Protein 7W8I (pdb70)

InterPro domains:
  IPR000299 FERM domain [PS50057] (35-355)
  IPR000719 Protein kinase domain [PS50011] (422-680)
  IPR001245 Serine-threonine/tyrosine-protein kinase, catalytic domain [PF07714] (422-676)
  IPR001245 Serine-threonine/tyrosine-protein kinase, catalytic domain [PR00109] (499-512)
  IPR001245 Serine-threonine/tyrosine-protein kinase, catalytic domain [PR00109] (536-554)
  IPR001245 Serine-threonine/tyrosine-protein kinase, catalytic domain [PR00109] (584-594)
  IPR001245 Serine-threonine/tyrosine-protein kinase, catalytic domain [PR00109] (603-625)
  IPR001245 Serine-threonine/tyrosine-protein kinase, catalytic domain [PR00109] (647-669)
  IPR005189 Focal adhesion kinase, targeting (FAT) domain [PF03623] (914-1045)
  IPR008266 Tyrosine-protein kinase, active site [PS00109] (542-554)
  IPR011009 Protein kinase-lik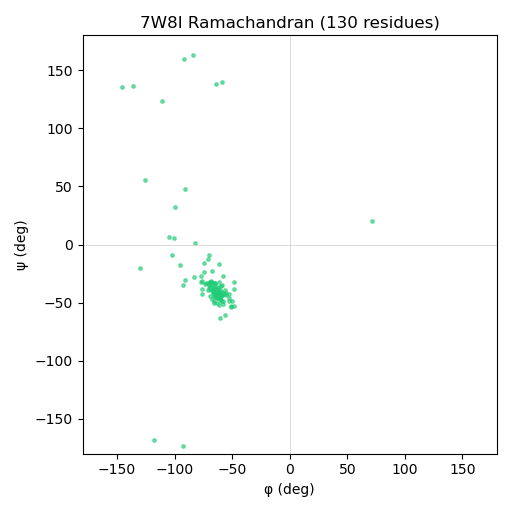e domain superfamily [SSF56112] (409-693)
  IPR011993 PH-like domain superfamily [G3DSA:2.30.29.30] (253-371)
  IPR014352 FERM/acyl-CoA-binding protein superfamily [G3DSA:1.20.80.10] (128-252)
  IPR017441 Protein kinase, ATP binding site [PS00107] (428-454)
  IPR019748 FERM central domain [PF00373] (136-248)
  IPR019748 FERM central domain [cd14473] (143-248)
  IPR019749 Band 4.1 domain [SM00295] (31-258)
  IPR020635 Tyrosine-protein kinase, catalytic domain [SM00219] (422-676)
  IPR029071 Ubiquitin-like domain superfamily [SSF54236] (31-130)
  IPR035963 FERM superfamily, second domain [SSF47031] (132-253)

Sequence (132 aa):
NDKVYENVTGLVKAVIEMSSKIQPAPPEEYVPMVKEVGLALRTLLATVDETIPLLPASTHREIEMAQKLLNSDLGELINKMKLAQQYVMTSLQQEYKKQMLTAAHALAVDAKNLLDVIDQARLKMLGQTRPH

Secondary structure (DSSP, 8-state):
--HHHHHHHHHHHHHHHHHTTSTT--HHHHHHHHHHHHHHHHHHHHHHHHHGGGS-GGGHHHHHHHHHHHHHHHHHHHHHHHHHHHTTTSSSHHHHHHHHHHHHHHHHHHHHHHHHHHHHHHHHHHTT----

GO terms:
  GO:0033634 positive regulation of cell-cell adhesion mediated by integrin (P, IDA)
  GO:0010763 positive regulation of fibroblast migration (P, IDA)
  GO:0090303 positive regulation of wound healing (P, IDA)
  GO:0010759 positive regulation of macrophage chemotaxis (P, IGI)
  GO:0120041 positive regulation of macrophage proliferation (P, IGI)
  GO:0005178 integrin binding (F, IPI)
  GO:0005515 protein binding (F, IPI)
  GO:0004715 non-membrane spanning protein tyrosine kinase activity (F, IDA)
  GO:0036064 ciliary basal body (C, IDA)
  GO:0005634 nucleus (C, IDA)
  GO:0005829 cytosol (C, IDA)
  GO:0005925 focal adhesion (C, IDA)
  GO:0030335 positive regulation of cell migration (P, IDA)
  GO:0033629 negative regulation of cell adhesion mediated by integrin (P, IDA)
  GO:0048013 ephrin receptor signaling pathway (P, IDA)
  GO:0001525 angiogenesis (P, TAS)
  GO:0001890 placenta development (P, TAS)
  GO:0003007 heart morphogenesis (P, TAS)
  GO:0038007 netrin-activated signaling pathway (P, TAS)
  GO:0010594 regulation of endothelial cell migration (P, TAS)

Solvent-accessible surface area: 8146 Å² total; per-residue (Å²): 195,43,124,2,120,94,24,2,67,33,0,31,132,5,5,107,70,0,37,81,125,5,131,109,10,51,14,135,98,0,51,73,27,7,125,92,0,11,86,22,0,162,66,0,27,52,8,0,82,125,13,17,103,130,10,16,85,94,6,47,179,92,0,81,103,9,20,157,77,0,80,73,17,25,31,77,0,55,80,44,16,112,51,0,60,125,78,44,172,74,105,79,22,84,74,35,10,130,49,0,50,96,6,0,120,42,0,11,80,25,0,106,67,0,23,86,18,0,78,93,0,68,106,96,64,119,70,111,113,215,140,232

B-factor: mean 52.86, std 23.12, range [25.5, 137.84]

Nearest PDB structures (foldseek):
  7w8i-assembly1_A  TM=1.008E+00  e=2.930E-17  Homo sapiens
  7w9u-assembly3_C  TM=1.006E+00  e=1.031E-16  Homo sapiens
  1k05-assembly1_A  TM=9.745E-01  e=8.849E-16  Homo sapiens
  5f28-assembly3_G  TM=9.916E-01  e=3.114E-15  Mus musculus
  4r32-assembly1_A  TM=9.856E-01  e=6.262E-11  Homo sapiens

Foldseek 3Di:
DAQLVVLLVQLLVLLVVLLVPLQPDALVPNVVSLVSNVVSLVSNLVSVVVCLVVFDPVLNVVLVVLNVQLVVLSVQLVVLSVVLNVQPPHPCNVVSSVSNSVSSVSSSVSSVVSVVSVVVRVVVSVVDDDDD

St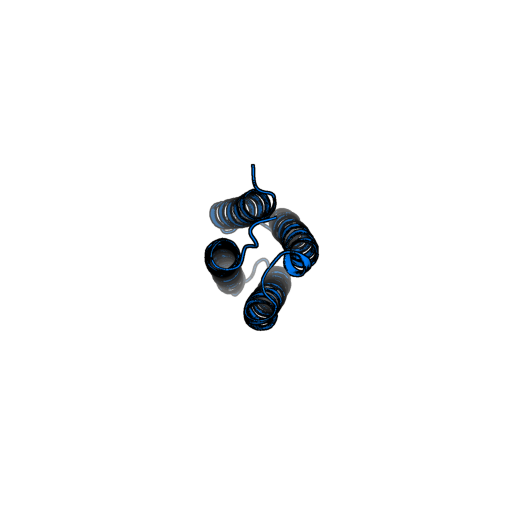ructure (mmCIF, N/CA/C/O backbone):
data_7W8I
#
_entry.id   7W8I
#
_cell.length_a   48.906
_cell.length_b   53.099
_cell.length_c   54.085
_cell.angle_alpha   90.000
_cell.angle_beta   90.000
_cell.angle_gamma   90.000
#
_symmetry.space_group_name_H-M   'P 21 21 21'
#
loop_
_entity.id
_entity.type
_entity.pdbx_description
1 polymer 'Isoform 5 of Focal adhesion kinase 1'
2 non-polymer 'ZINC ION'
3 water water
#
loop_
_atom_site.group_PDB
_atom_site.id
_atom_site.type_symbol
_atom_site.label_atom_id
_atom_site.label_alt_id
_atom_site.label_comp_id
_atom_site.label_asym_id
_atom_site.label_entity_id
_atom_site.label_seq_id
_atom_site.pdbx_PDB_ins_code
_atom_site.Cartn_x
_atom_site.Cartn_y
_atom_site.Cartn_z
_atom_site.occupancy
_atom_site.B_iso_or_equiv
_atom_site.auth_seq_id
_atom_site.auth_comp_id
_atom_site.auth_asym_id
_atom_site.auth_atom_id
_atom_site.pdbx_PDB_model_num
ATOM 1 N N . ASN A 1 33 ? -8.643 22.074 6.204 1.000 83.325 924 ASN A N 1
ATOM 2 C CA . ASN A 1 33 ? -9.518 21.957 7.417 1.000 88.972 924 ASN A CA 1
ATOM 3 C C . ASN A 1 33 ? -9.304 20.612 8.101 1.000 88.090 924 ASN A C 1
ATOM 4 O O . ASN A 1 33 ? -10.066 20.249 8.996 1.000 98.465 924 ASN A O 1
ATOM 9 N N . ASP A 1 34 ? -8.272 19.878 7.668 1.000 73.673 925 ASP A N 1
ATOM 10 C CA . ASP A 1 34 ? -8.149 18.458 7.965 1.000 55.948 925 ASP A CA 1
ATOM 11 C C . ASP A 1 34 ? -6.977 18.228 8.924 1.000 51.081 925 ASP A C 1
ATOM 12 O O . ASP A 1 34 ? -5.836 18.579 8.608 1.000 43.531 925 ASP A O 1
ATOM 17 N N . LYS A 1 35 ? -7.279 17.601 10.077 1.000 40.096 926 LYS A N 1
ATOM 18 C CA . LYS A 1 35 ? -6.348 17.471 11.193 1.000 45.017 926 LYS A CA 1
ATOM 19 C C . LYS A 1 35 ? -5.154 16.591 10.800 1.000 45.300 926 LYS A C 1
ATOM 20 O O . LYS A 1 35 ? -4.030 16.845 11.232 1.000 42.867 926 LYS A O 1
ATOM 26 N N . VAL A 1 36 ? -5.381 15.583 9.943 1.000 40.201 927 VAL A N 1
ATOM 27 C CA . VAL A 1 36 ? -4.282 14.729 9.499 1.000 39.729 927 VAL A CA 1
ATOM 28 C C . VAL A 1 36 ? -3.319 15.572 8.676 1.000 34.453 927 VAL A C 1
ATOM 29 O O . VAL A 1 36 ? -2.114 15.571 8.912 1.000 35.275 927 VAL A O 1
ATOM 33 N N . TYR A 1 37 ? -3.879 16.300 7.713 1.000 34.968 928 TYR A N 1
ATOM 34 C CA . TYR A 1 37 ? -3.091 17.206 6.905 1.000 37.224 928 TYR A CA 1
ATOM 35 C C . TYR A 1 37 ? -2.319 18.201 7.784 1.000 40.120 928 TYR A C 1
ATOM 36 O O . TYR A 1 37 ? -1.134 18.428 7.580 1.000 36.236 928 TYR A O 1
ATOM 45 N N . GLU A 1 38 ? -2.956 18.761 8.811 1.000 41.005 929 GLU A N 1
ATOM 46 C CA . GLU A 1 38 ? -2.283 19.776 9.604 1.000 41.299 929 GLU A CA 1
ATOM 47 C C . GLU A 1 38 ? -1.144 19.165 10.420 1.000 36.030 929 GLU A C 1
ATOM 48 O O . GLU A 1 38 ? -0.069 19.751 10.516 1.000 31.142 929 GLU A O 1
ATOM 54 N N . ASN A 1 39 ? -1.420 18.009 11.036 1.000 35.251 930 ASN A N 1
ATOM 55 C CA . ASN A 1 39 ? -0.436 17.249 11.790 1.000 36.638 930 ASN A CA 1
ATOM 56 C C . ASN A 1 39 ? 0.764 16.819 10.937 1.000 34.221 930 ASN A C 1
ATOM 57 O O . ASN A 1 39 ? 1.893 16.811 11.418 1.000 32.747 930 ASN A O 1
ATOM 62 N N . VAL A 1 40 ? 0.554 16.483 9.666 1.000 30.553 931 VAL A N 1
ATOM 63 C CA . VAL A 1 40 ? 1.701 16.056 8.866 1.000 31.012 931 VAL A CA 1
ATOM 64 C C . VAL A 1 40 ? 2.596 17.265 8.579 1.000 34.228 931 VAL A C 1
ATOM 65 O O . VAL A 1 40 ? 3.832 17.178 8.641 1.000 33.849 931 VAL A O 1
ATOM 69 N N . THR A 1 41 ? 1.954 18.423 8.313 1.000 34.827 932 THR A N 1
ATOM 70 C CA . THR A 1 41 ? 2.648 19.662 7.975 1.000 34.225 932 THR A CA 1
ATOM 71 C C . THR A 1 41 ? 3.495 20.113 9.158 1.000 31.182 932 THR A C 1
ATOM 72 O O . THR A 1 41 ? 4.619 20.571 8.988 1.000 32.527 932 THR A O 1
ATOM 76 N N . GLY A 1 42 ? 2.922 20.018 10.350 1.000 29.467 933 GLY A N 1
ATOM 77 C CA . GLY A 1 42 ? 3.656 20.396 11.545 1.000 32.997 933 GLY A CA 1
ATOM 78 C C . GLY A 1 42 ? 4.904 19.531 11.730 1.000 32.294 933 GLY A C 1
ATOM 79 O O . GLY A 1 42 ? 5.996 20.068 11.919 1.000 33.969 933 GLY A O 1
ATOM 80 N N . LEU A 1 43 ? 4.747 18.209 11.570 1.000 34.856 934 LEU A N 1
ATOM 81 C CA . LEU A 1 43 ? 5.856 17.262 11.693 1.000 31.725 934 LEU A CA 1
ATOM 82 C C . LEU A 1 43 ? 6.940 17.564 10.662 1.000 29.647 934 LEU A C 1
ATOM 83 O O . LEU A 1 43 ? 8.105 17.667 11.023 1.000 30.781 934 LEU A O 1
ATOM 88 N N . VAL A 1 44 ? 6.561 17.777 9.397 1.000 31.966 935 VAL A N 1
ATOM 89 C CA . VAL A 1 44 ? 7.516 18.141 8.355 1.000 35.979 935 VAL A CA 1
ATOM 90 C C . VAL A 1 44 ? 8.221 19.467 8.678 1.000 36.638 935 VAL A C 1
ATOM 91 O O . VAL A 1 44 ? 9.416 19.605 8.425 1.000 34.494 935 VAL A O 1
ATOM 95 N N . LYS A 1 45 ? 7.479 20.448 9.233 1.000 36.694 936 LYS A N 1
ATOM 96 C CA . LYS A 1 45 ? 8.056 21.748 9.535 1.000 35.470 936 LYS A CA 1
ATOM 97 C C . LYS A 1 45 ? 9.086 21.593 10.649 1.000 32.662 936 LYS A C 1
ATOM 98 O O . LYS A 1 45 ? 10.170 22.156 10.550 1.000 35.248 936 LYS A O 1
ATOM 104 N N . ALA A 1 46 ? 8.787 20.758 11.658 1.000 34.270 937 ALA A N 1
ATOM 105 C CA . ALA A 1 46 ? 9.753 20.466 12.717 1.000 34.957 937 ALA A CA 1
ATOM 106 C C . ALA A 1 46 ? 11.043 19.813 12.186 1.000 36.776 937 ALA A C 1
ATOM 107 O O . ALA A 1 46 ? 12.141 20.174 12.602 1.000 33.805 937 ALA A O 1
ATOM 109 N N . VAL A 1 47 ? 10.924 18.849 11.263 1.000 39.422 938 VAL A N 1
ATOM 110 C CA . VAL A 1 47 ? 12.076 18.177 10.675 1.000 34.331 938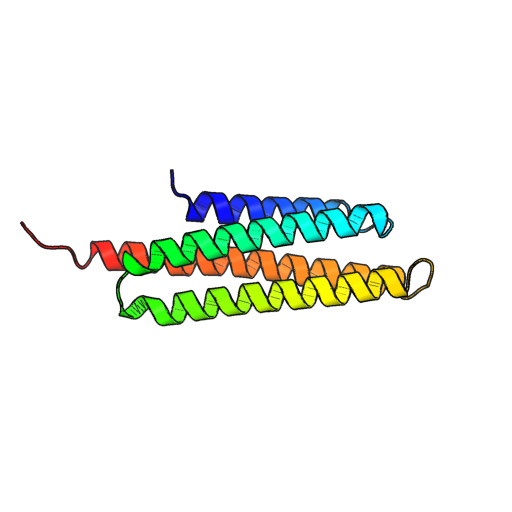 VAL A CA 1
ATOM 111 C C . VAL A 1 47 ? 12.894 19.185 9.879 1.000 36.695 938 VAL A C 1
ATOM 112 O O . VAL A 1 47 ? 14.112 19.174 9.945 1.000 39.092 938 VAL A O 1
ATOM 116 N N . ILE A 1 48 ? 12.227 20.054 9.111 1.000 37.541 939 ILE A N 1
ATOM 117 C CA . ILE A 1 48 ? 12.926 21.045 8.308 1.000 34.710 939 ILE A CA 1
ATOM 118 C C . ILE A 1 48 ? 13.684 22.047 9.186 1.000 38.240 939 ILE A C 1
ATOM 119 O O . ILE A 1 48 ? 14.835 22.373 8.875 1.000 41.925 939 ILE A O 1
ATOM 124 N N . GLU A 1 49 ? 13.074 22.494 10.299 1.000 36.781 940 GLU A N 1
ATOM 125 C CA . GLU A 1 49 ? 13.779 23.335 11.259 1.000 39.126 940 GLU A CA 1
ATOM 126 C C . GLU A 1 49 ? 15.038 22.659 11.807 1.000 42.291 940 GLU A C 1
ATOM 127 O O . GLU A 1 49 ? 16.096 23.285 11.821 1.000 44.829 940 GLU A O 1
ATOM 133 N N . MET A 1 50 ? 14.915 21.420 12.301 1.000 41.628 941 MET A N 1
ATOM 134 C CA . MET A 1 50 ? 16.047 20.704 12.883 1.000 49.073 941 MET A CA 1
ATOM 135 C C . MET A 1 50 ? 17.150 20.582 11.842 1.000 52.096 941 MET A C 1
ATOM 136 O O . MET A 1 50 ? 18.327 20.758 12.153 1.000 49.296 941 MET A O 1
ATOM 141 N N . SER A 1 51 ? 16.736 20.297 10.607 1.000 50.658 942 SER A N 1
ATOM 142 C CA . SER A 1 51 ? 17.658 20.051 9.521 1.000 56.096 942 SER A CA 1
ATOM 143 C C . SER A 1 51 ? 18.481 21.290 9.238 1.000 55.868 942 SER A C 1
ATOM 144 O O . SER A 1 51 ? 19.676 21.187 9.001 1.000 59.870 942 SER A O 1
ATOM 147 N N . SER A 1 52 ? 17.832 22.450 9.322 1.000 61.359 943 SER A N 1
ATOM 148 C CA . SER A 1 52 ? 18.443 23.722 8.980 1.000 59.387 943 SER A CA 1
ATOM 149 C C . SER A 1 52 ? 19.274 24.277 10.140 1.000 60.777 943 SER A C 1
ATOM 150 O O . SER A 1 52 ? 19.867 25.340 9.999 1.000 63.957 943 SER A O 1
ATOM 153 N N . LYS A 1 53 ? 19.349 23.537 11.257 1.000 63.424 944 LYS A N 1
ATOM 154 C CA . LYS A 1 53 ? 19.862 24.034 12.528 1.000 63.794 944 LYS A CA 1
ATOM 155 C C . LYS A 1 53 ? 20.920 23.112 13.156 1.000 65.353 944 LYS A C 1
ATOM 156 O O . LYS A 1 53 ? 21.679 23.540 14.032 1.000 57.010 944 LYS A O 1
ATOM 162 N N . ILE A 1 54 ? 20.950 21.840 12.733 1.000 68.740 945 ILE A N 1
ATOM 163 C CA . ILE A 1 54 ? 21.619 20.784 13.483 1.000 67.675 945 ILE A CA 1
ATOM 164 C C . ILE A 1 54 ? 23.137 20.863 13.324 1.000 70.348 945 ILE A C 1
ATOM 165 O O . ILE A 1 54 ? 23.866 20.493 14.245 1.000 64.037 945 ILE A O 1
ATOM 170 N N . GLN A 1 55 ? 23.601 21.328 12.156 1.000 78.605 946 GLN A N 1
ATOM 171 C CA . GLN A 1 55 ? 25.027 21.369 11.859 1.000 92.153 946 GLN A CA 1
ATOM 172 C C . GLN A 1 55 ? 25.765 22.179 12.929 1.000 92.451 946 GLN A C 1
ATOM 173 O O . GLN A 1 55 ? 26.615 21.630 13.632 1.000 78.956 946 GLN A O 1
ATOM 179 N N . PRO A 1 56 ? 25.452 23.487 13.118 1.000 88.087 947 PRO A N 1
ATOM 180 C CA . PRO A 1 56 ? 26.207 24.324 14.047 1.000 83.359 947 PRO A CA 1
ATOM 181 C C . PRO A 1 56 ? 25.601 24.305 15.448 1.000 85.521 947 PRO A C 1
ATOM 182 O O . PRO A 1 56 ? 25.401 25.369 16.022 1.000 86.207 947 PRO A O 1
ATOM 186 N N . ALA A 1 57 ? 25.287 23.115 15.991 1.000 74.350 948 ALA A N 1
ATOM 187 C CA . ALA A 1 57 ? 24.533 23.073 17.239 1.000 68.069 948 ALA A CA 1
ATOM 188 C C . ALA A 1 57 ? 25.091 22.045 18.218 1.000 70.029 948 ALA A C 1
ATOM 189 O O . ALA A 1 57 ? 25.444 20.929 17.829 1.000 65.224 948 ALA A O 1
ATOM 191 N N . PRO A 1 58 ? 25.193 22.421 19.516 1.000 68.567 949 PRO A N 1
ATOM 192 C CA . PRO A 1 58 ? 25.508 21.471 20.586 1.000 69.824 949 PRO A CA 1
ATOM 193 C C . PRO A 1 58 ? 24.265 20.735 21.085 1.000 72.770 949 PRO A C 1
ATOM 194 O O . PRO A 1 58 ? 23.149 21.195 20.830 1.000 63.068 949 PRO A O 1
ATOM 198 N N . PRO A 1 59 ? 24.420 19.596 21.816 1.000 73.658 950 PRO A N 1
ATOM 199 C CA . PRO A 1 59 ? 23.285 18.775 22.256 1.000 73.921 950 PRO A CA 1
ATOM 200 C C . PRO A 1 59 ? 22.157 19.565 22.910 1.000 77.454 950 PRO A C 1
ATOM 201 O O . 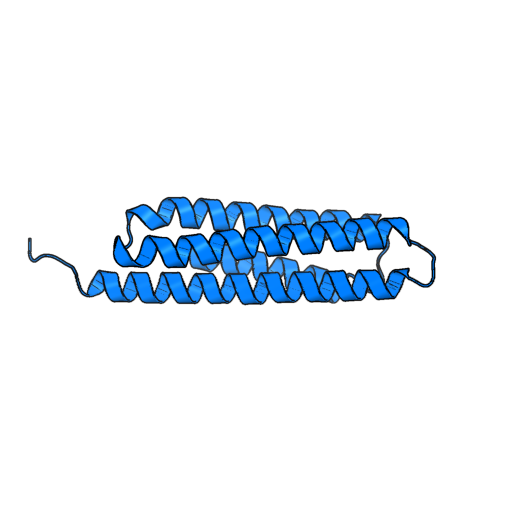PRO A 1 59 ? 20.988 19.197 22.792 1.000 69.375 950 PRO A O 1
ATOM 205 N N . GLU A 1 60 ? 22.538 20.655 23.588 1.000 82.613 951 GLU A N 1
ATOM 206 C CA . GLU A 1 60 ? 21.617 21.458 24.375 1.000 88.530 951 GLU A CA 1
ATOM 207 C C . GLU A 1 60 ? 20.629 22.145 23.439 1.000 80.168 951 GLU A C 1
ATOM 208 O O . GLU A 1 60 ? 19.534 22.501 23.863 1.000 83.588 951 GLU A O 1
ATOM 214 N N . GLU A 1 61 ? 21.015 22.302 22.168 1.000 71.039 952 GLU A N 1
ATOM 215 C CA . GLU A 1 61 ? 20.097 22.849 21.183 1.000 70.787 952 GLU A CA 1
ATOM 216 C C . GLU A 1 61 ? 19.323 21.749 20.459 1.000 66.512 952 GLU A C 1
ATOM 217 O O . GLU A 1 61 ? 18.160 21.973 20.146 1.000 65.464 952 GLU A O 1
ATOM 223 N N . TYR A 1 62 ? 19.937 20.577 20.210 1.000 60.891 953 TYR A N 1
ATOM 224 C CA . TYR A 1 62 ? 19.319 19.628 19.291 1.000 65.704 953 TYR A CA 1
ATOM 225 C C . TYR A 1 62 ? 18.474 18.561 19.994 1.000 60.439 953 TYR A C 1
ATOM 226 O O . TYR A 1 62 ? 17.634 17.932 19.357 1.000 69.911 953 TYR A O 1
ATOM 235 N N . VAL A 1 63 ? 18.653 18.370 21.301 1.000 53.059 954 VAL A N 1
ATOM 236 C CA . VAL A 1 63 ? 17.749 17.493 22.039 1.000 48.143 954 VAL A CA 1
ATOM 237 C C . VAL A 1 63 ? 16.314 18.041 22.019 1.000 45.479 954 VAL A C 1
ATOM 238 O O . VAL A 1 63 ? 15.355 17.304 21.739 1.000 42.675 954 VAL A O 1
ATOM 242 N N . PRO A 1 64 ? 16.107 19.333 22.363 1.000 42.273 955 PRO A N 1
ATOM 243 C CA . PRO A 1 64 ? 14.781 19.945 22.277 1.000 40.567 955 PRO A CA 1
ATOM 244 C C . PRO A 1 64 ? 14.187 19.883 20.867 1.000 36.186 955 PRO A C 1
ATOM 245 O O . PRO A 1 64 ? 12.974 19.870 20.731 1.000 36.939 955 PRO A O 1
ATOM 249 N N . MET A 1 65 ? 15.028 19.833 19.831 1.000 40.242 956 MET A N 1
ATOM 250 C CA . MET A 1 65 ? 14.551 19.855 18.451 1.000 41.489 956 MET A CA 1
ATOM 251 C C . MET A 1 65 ? 13.990 18.476 18.103 1.000 45.859 956 MET A C 1
ATOM 252 O O . MET A 1 65 ? 12.913 18.356 17.507 1.000 41.517 956 MET A O 1
ATOM 257 N N . VAL A 1 66 ? 14.723 17.433 18.529 1.000 43.915 957 VAL A N 1
ATOM 258 C CA . VAL A 1 66 ? 14.273 16.061 18.391 1.000 37.426 957 VAL A CA 1
ATOM 259 C C . VAL A 1 66 ? 12.979 15.881 19.172 1.000 36.942 957 VAL A C 1
ATOM 260 O O . VAL A 1 66 ? 12.035 15.270 18.669 1.000 38.504 957 VAL A O 1
ATOM 264 N N . LYS A 1 67 ? 12.920 16.450 20.380 1.000 37.739 958 LYS A N 1
ATOM 265 C CA . LYS A 1 67 ? 11.740 16.356 21.231 1.000 35.179 958 LYS A CA 1
ATOM 266 C C . LYS A 1 67 ? 10.496 17.009 20.586 1.000 39.638 958 LYS A C 1
ATOM 267 O O . LYS A 1 67 ? 9.393 16.492 20.736 1.000 36.466 958 LYS A O 1
ATOM 273 N N . GLU A 1 68 ? 10.650 18.142 19.874 1.000 35.211 959 GLU A N 1
ATOM 274 C CA . GLU A 1 68 ? 9.560 18.801 19.130 1.000 37.562 959 GLU A CA 1
ATOM 275 C C . GLU A 1 68 ? 9.066 17.924 17.955 1.000 36.280 959 GLU A C 1
ATOM 276 O O . GLU A 1 68 ? 7.864 17.823 17.702 1.000 33.501 959 GLU A O 1
ATOM 282 N N . VAL A 1 69 ? 10.000 17.241 17.274 1.000 34.769 960 VAL A N 1
ATOM 283 C CA . VAL A 1 69 ? 9.675 16.331 16.189 1.000 32.272 960 VAL A CA 1
ATOM 284 C C . VAL A 1 69 ? 8.901 15.143 16.751 1.000 34.811 960 VAL A C 1
ATOM 285 O O . VAL A 1 69 ? 7.868 14.771 16.198 1.000 31.657 960 VAL A O 1
ATOM 289 N N . GLY A 1 70 ? 9.422 14.541 17.838 1.000 36.978 961 GLY A N 1
ATOM 290 C CA . GLY A 1 70 ? 8.741 13.479 18.572 1.000 34.451 961 GLY A CA 1
ATOM 291 C C . GLY A 1 70 ? 7.287 13.782 18.922 1.000 35.467 961 GLY A C 1
ATOM 292 O O . GLY A 1 70 ? 6.386 12.976 18.650 1.000 41.316 961 GLY A O 1
ATOM 293 N N . LEU A 1 71 ? 7.048 14.931 19.561 1.000 36.666 962 LEU A N 1
ATOM 294 C CA . LEU A 1 71 ? 5.699 15.280 19.975 1.000 37.390 962 LEU A CA 1
ATOM 295 C C . LEU A 1 71 ? 4.781 15.504 18.767 1.000 35.465 962 LEU A C 1
ATOM 296 O O . LEU A 1 71 ? 3.603 15.170 18.823 1.000 41.743 962 LEU A O 1
ATOM 301 N N . ALA A 1 72 ? 5.324 16.025 17.666 1.000 33.286 963 ALA A N 1
ATOM 302 C CA . ALA A 1 72 ? 4.507 16.234 16.474 1.000 34.438 963 ALA A CA 1
ATOM 303 C C . ALA A 1 72 ? 4.167 14.876 15.869 1.000 32.223 963 ALA A C 1
ATOM 304 O O . ALA A 1 72 ? 3.052 14.709 15.381 1.000 32.339 963 ALA A O 1
ATOM 306 N N . LEU A 1 73 ? 5.112 13.911 15.956 1.000 34.362 964 LEU A N 1
ATOM 307 C CA . LEU A 1 73 ? 4.792 12.544 15.564 1.000 34.715 964 LEU A CA 1
ATOM 308 C C . LEU A 1 73 ? 3.680 11.979 16.445 1.000 33.933 964 LEU A C 1
ATOM 309 O O . LEU A 1 73 ? 2.667 11.478 15.931 1.000 39.132 964 LEU A O 1
ATOM 314 N N . ARG A 1 74 ? 3.862 12.065 17.763 1.000 34.759 965 ARG A N 1
ATOM 315 C CA . ARG A 1 74 ? 2.867 11.486 18.662 1.000 39.813 965 ARG A CA 1
ATOM 316 C C . ARG A 1 74 ? 1.476 12.053 18.357 1.000 37.408 965 ARG A C 1
ATOM 317 O O . ARG A 1 74 ? 0.483 11.320 18.360 1.000 39.974 965 ARG A O 1
ATOM 325 N N . THR A 1 75 ? 1.402 13.365 18.104 1.000 33.126 966 THR A N 1
ATOM 326 C CA . THR A 1 75 ? 0.156 14.026 17.750 1.000 31.958 966 THR A CA 1
ATOM 327 C C . THR A 1 75 ? -0.438 13.424 16.475 1.000 32.705 966 THR A C 1
ATOM 328 O O . THR A 1 75 ? -1.627 13.100 16.429 1.000 32.651 966 THR A O 1
ATOM 332 N N . LEU A 1 76 ? 0.381 13.272 15.427 1.000 32.223 967 LEU A N 1
ATOM 333 C CA . LEU A 1 76 ? -0.123 12.765 14.147 1.000 30.321 967 LEU A CA 1
ATOM 334 C C . LEU A 1 76 ? -0.676 11.347 14.338 1.000 33.040 967 LEU A C 1
ATOM 335 O O . LEU A 1 76 ? -1.775 11.034 13.878 1.000 35.333 967 LEU A O 1
ATOM 340 N N . LEU A 1 77 ? 0.062 10.502 15.081 1.000 32.875 968 LEU A N 1
ATOM 341 C CA . LEU A 1 77 ? -0.312 9.115 15.307 1.000 32.063 968 LEU A CA 1
ATOM 342 C C . LEU A 1 77 ? -1.649 8.990 16.043 1.000 35.373 968 LEU A C 1
ATOM 343 O O . LEU A 1 77 ? -2.475 8.170 15.642 1.000 35.936 968 LEU A O 1
ATOM 348 N N . ALA A 1 78 ? -1.893 9.848 17.050 1.000 35.609 969 ALA A N 1
ATOM 349 C CA . ALA A 1 78 ? -3.183 9.901 17.738 1.000 39.335 969 ALA A CA 1
ATOM 350 C C . ALA A 1 78 ? -4.293 10.355 16.792 1.000 42.663 969 ALA A C 1
ATOM 351 O O . ALA A 1 78 ? -5.398 9.808 16.841 1.000 43.970 969 ALA A O 1
ATOM 353 N N . THR A 1 79 ? -4.006 11.346 15.928 1.000 37.828 970 THR A N 1
ATOM 354 C CA . THR A 1 79 ? -5.010 11.814 14.977 1.000 40.311 970 THR A CA 1
ATOM 355 C C . THR A 1 79 ? -5.389 10.687 14.020 1.000 37.543 970 THR A C 1
ATOM 356 O O . THR A 1 79 ? -6.573 10.510 13.729 1.000 35.037 970 THR A O 1
ATOM 360 N N . VAL A 1 80 ? -4.381 9.949 13.525 1.000 33.189 971 VAL A N 1
ATOM 361 C CA . VAL A 1 80 ? -4.621 8.862 12.588 1.000 35.595 971 VAL A CA 1
ATOM 362 C C . VAL A 1 80 ? -5.420 7.733 13.244 1.000 36.502 971 VAL A C 1
ATOM 363 O O . VAL A 1 80 ? -6.358 7.199 12.651 1.000 36.428 971 VAL A O 1
ATOM 367 N N . ASP A 1 81 ? -5.058 7.370 14.470 1.000 37.683 972 ASP A N 1
ATOM 368 C CA . ASP A 1 81 ? -5.821 6.382 15.224 1.000 36.923 972 ASP A CA 1
ATOM 369 C C . ASP A 1 81 ? -7.301 6.738 15.291 1.000 38.274 972 ASP A C 1
ATOM 370 O O . ASP A 1 81 ? -8.155 5.855 15.182 1.000 39.489 972 ASP A O 1
ATOM 375 N N . GLU A 1 82 ? -7.594 8.022 15.528 1.000 37.214 973 GLU A N 1
ATOM 376 C CA . GLU A 1 82 ? -8.954 8.513 15.676 1.000 45.641 973 GLU A CA 1
ATOM 377 C C . GLU A 1 82 ? -9.660 8.584 14.330 1.000 40.357 973 GLU A C 1
ATOM 378 O O . GLU A 1 82 ? -10.877 8.693 14.296 1.000 45.593 973 GLU A O 1
ATOM 384 N N . THR A 1 83 ? -8.898 8.527 13.230 1.000 41.801 974 THR A N 1
ATOM 385 C CA . THR A 1 83 ? -9.460 8.640 11.889 1.000 38.513 974 THR A CA 1
ATOM 386 C C . THR A 1 83 ? -9.818 7.272 11.318 1.000 38.587 974 THR A C 1
ATOM 387 O O . THR A 1 83 ? -10.748 7.169 10.530 1.000 38.197 974 THR A O 1
ATOM 391 N N . ILE A 1 84 ? -9.081 6.230 11.722 1.000 37.337 975 ILE A N 1
ATOM 392 C CA . ILE A 1 84 ? -9.177 4.906 11.131 1.000 38.583 975 ILE A CA 1
ATOM 393 C C . ILE A 1 84 ? -10.616 4.383 11.209 1.000 41.527 975 ILE A C 1
ATOM 394 O O . ILE A 1 84 ? -11.063 3.738 10.263 1.000 37.756 975 ILE A O 1
ATOM 399 N N . PRO A 1 85 ? -11.380 4.604 12.314 1.000 43.504 976 PRO A N 1
ATOM 400 C CA . PRO A 1 85 ? -12.763 4.125 12.400 1.000 46.779 976 PRO A CA 1
ATOM 401 C C . PRO A 1 85 ? -13.682 4.719 11.343 1.000 51.368 976 PRO A C 1
ATOM 402 O O . PRO A 1 85 ? -14.745 4.174 11.082 1.000 54.823 976 PRO A O 1
ATOM 406 N N . LEU A 1 86 ? -13.258 5.818 10.719 1.000 54.791 977 LEU A N 1
ATOM 407 C CA . LEU A 1 86 ? -14.028 6.410 9.639 1.000 55.718 977 LEU A CA 1
ATOM 408 C C . LEU A 1 86 ? -13.734 5.720 8.309 1.000 54.203 977 LEU A C 1
ATOM 409 O O . LEU A 1 86 ? -14.606 5.710 7.452 1.000 68.101 977 LEU A O 1
ATOM 414 N N . LEU A 1 87 ? -12.533 5.143 8.128 1.000 48.376 978 LEU A N 1
ATOM 415 C CA . LEU A 1 87 ? -12.088 4.707 6.807 1.000 43.825 978 LEU A CA 1
ATOM 416 C C . LEU A 1 87 ? -12.459 3.243 6.554 1.000 45.652 978 LEU A C 1
ATOM 417 O O . LEU A 1 87 ? -12.687 2.487 7.495 1.000 41.583 978 LEU A O 1
ATOM 422 N N . PRO A 1 88 ? -12.510 2.788 5.279 1.000 46.228 979 PRO A N 1
ATOM 423 C CA . PRO A 1 88 ? -12.859 1.398 4.966 1.000 48.335 979 PRO A CA 1
ATOM 424 C C . PRO A 1 88 ? -11.911 0.382 5.615 1.000 41.065 979 PRO A C 1
ATOM 425 O O . PRO A 1 88 ? -10.690 0.602 5.653 1.000 40.433 979 PRO A O 1
ATOM 429 N N . ALA A 1 89 ? -12.499 -0.726 6.107 1.000 39.362 980 ALA A N 1
ATOM 430 C CA . ALA A 1 89 ? -11.809 -1.845 6.746 1.000 38.151 980 ALA A CA 1
ATOM 431 C C . ALA A 1 89 ? -10.603 -2.325 5.937 1.000 39.579 980 ALA A C 1
ATOM 432 O O . ALA A 1 89 ? -9.570 -2.650 6.511 1.000 44.889 980 ALA A O 1
ATOM 434 N N . SER A 1 90 ? -10.712 -2.343 4.609 1.000 36.967 981 SER A N 1
ATOM 435 C CA . SER A 1 90 ? -9.653 -2.818 3.733 1.000 40.954 981 SER A CA 1
ATOM 436 C C . SER A 1 90 ? -8.445 -1.873 3.693 1.000 40.415 981 SER A C 1
ATOM 437 O O . SER A 1 90 ? -7.398 -2.209 3.143 1.000 40.135 981 SER A O 1
ATOM 440 N N . THR A 1 91 ? -8.563 -0.682 4.284 1.000 41.139 982 THR A N 1
ATOM 441 C CA . THR A 1 91 ? -7.441 0.244 4.229 1.000 38.866 982 THR A CA 1
ATOM 442 C C . THR A 1 91 ? -6.677 0.260 5.545 1.000 37.214 982 THR A C 1
ATOM 443 O O . THR A 1 91 ? -5.595 0.847 5.592 1.000 34.799 982 THR A O 1
ATOM 447 N N . HIS A 1 92 ? -7.244 -0.395 6.574 1.000 35.073 983 HIS A N 1
ATOM 448 C CA . HIS A 1 92 ? -6.788 -0.265 7.952 1.000 37.337 983 HIS A CA 1
ATOM 449 C C . HIS A 1 92 ? -5.357 -0.771 8.084 1.000 36.488 983 HIS A C 1
ATOM 450 O O . HIS A 1 92 ? -4.510 -0.094 8.662 1.000 41.303 983 HIS A O 1
ATOM 457 N N . ARG A 1 93 ? -5.081 -1.939 7.497 1.000 38.966 984 ARG A N 1
ATOM 458 C CA . ARG A 1 93 ? -3.802 -2.604 7.703 1.000 42.201 984 ARG A CA 1
ATOM 459 C C . ARG A 1 93 ? -2.650 -1.762 7.150 1.000 41.928 984 ARG A C 1
ATOM 460 O O . ARG A 1 93 ? -1.620 -1.586 7.813 1.000 36.844 984 ARG A O 1
ATOM 468 N N . GLU A 1 94 ? -2.842 -1.208 5.945 1.000 38.581 985 GLU A N 1
ATOM 469 C CA . GLU A 1 94 ? -1.785 -0.450 5.288 1.000 40.658 985 GLU A CA 1
ATOM 470 C C . GLU A 1 94 ? -1.547 0.885 5.998 1.000 37.757 985 GLU A C 1
ATOM 471 O O . GLU A 1 94 ? -0.411 1.355 6.046 1.000 36.151 985 GLU A O 1
ATOM 477 N N . ILE A 1 95 ? -2.608 1.491 6.553 1.000 35.951 986 ILE A N 1
ATOM 478 C CA . ILE A 1 95 ? -2.415 2.706 7.331 1.000 33.300 986 ILE A CA 1
ATOM 479 C C . ILE A 1 95 ? -1.601 2.371 8.585 1.000 33.075 986 ILE A C 1
ATOM 480 O O . ILE A 1 95 ? -0.648 3.088 8.939 1.000 33.867 986 ILE A O 1
ATOM 485 N N . GLU A 1 96 ? -1.961 1.259 9.231 1.000 32.147 987 GLU A N 1
ATOM 486 C CA . GLU A 1 96 ? -1.321 0.830 10.466 1.000 33.537 987 GLU A CA 1
ATOM 487 C C . GLU A 1 96 ? 0.161 0.472 10.246 1.000 32.574 987 GLU A C 1
ATOM 488 O O . GLU A 1 96 ? 1.001 0.675 11.123 1.000 30.517 987 GLU A O 1
ATOM 494 N N . MET A 1 97 ? 0.521 -0.066 9.080 1.000 33.693 988 MET A N 1
ATOM 495 C CA . MET A 1 97 ? 1.930 -0.345 8.823 1.000 41.299 988 MET A CA 1
ATOM 496 C C . MET A 1 97 ? 2.702 0.958 8.569 1.000 37.865 988 MET A C 1
ATOM 497 O O . MET A 1 97 ? 3.867 1.074 8.951 1.000 36.980 988 MET A O 1
ATOM 502 N N . ALA A 1 98 ? 2.047 1.941 7.938 1.000 33.964 989 ALA A N 1
ATOM 503 C CA . ALA A 1 98 ? 2.646 3.253 7.721 1.000 34.414 989 ALA A CA 1
ATOM 504 C C . ALA A 1 98 ? 2.871 3.933 9.081 1.000 34.671 989 ALA A C 1
ATOM 505 O O . ALA A 1 98 ? 3.842 4.664 9.249 1.000 31.147 989 ALA A O 1
ATOM 507 N N . GLN A 1 99 ? 1.977 3.698 10.063 1.000 33.034 990 GLN A N 1
ATOM 508 C CA . GLN A 1 99 ? 2.155 4.270 11.401 1.000 34.273 990 GLN A CA 1
ATOM 509 C C . GLN A 1 99 ? 3.368 3.672 12.116 1.000 34.808 990 GLN A C 1
ATOM 510 O O . GLN A 1 99 ? 4.172 4.405 12.703 1.000 34.110 990 GLN A O 1
ATOM 516 N N . LYS A 1 100 ? 3.489 2.337 12.086 1.000 36.550 991 LYS A N 1
ATOM 517 C CA . LYS A 1 100 ? 4.581 1.633 12.741 1.000 40.579 991 LYS A CA 1
ATOM 518 C C . LYS A 1 100 ? 5.928 2.055 12.150 1.000 32.945 991 LYS A C 1
ATOM 519 O O . LYS A 1 100 ? 6.898 2.229 12.890 1.000 33.564 991 LYS A O 1
ATOM 525 N N . LEU A 1 101 ? 5.993 2.204 10.824 1.000 30.540 992 LEU A N 1
ATOM 526 C CA . LEU A 1 101 ? 7.198 2.715 10.169 1.000 31.790 992 LEU A CA 1
ATOM 527 C C . LEU A 1 101 ? 7.609 4.103 10.696 1.000 31.171 992 LEU A C 1
ATOM 528 O O . LEU A 1 101 ? 8.801 4.328 10.905 1.000 32.609 992 LEU A O 1
ATOM 533 N N . LEU A 1 102 ? 6.654 5.051 10.902 1.000 32.318 993 LEU A N 1
ATOM 534 C CA . LEU A 1 102 ? 7.026 6.358 11.453 1.000 33.838 993 LEU A CA 1
ATOM 535 C C . LEU A 1 102 ? 7.579 6.177 12.867 1.000 31.814 993 LEU A C 1
ATOM 536 O O . LEU A 1 102 ? 8.520 6.854 13.275 1.000 33.441 993 LEU A O 1
ATOM 541 N N . ASN A 1 103 ? 6.930 5.316 13.649 1.000 38.326 994 ASN A N 1
ATOM 542 C CA . ASN A 1 103 ? 7.404 5.066 14.997 1.000 37.812 994 ASN A CA 1
ATOM 543 C C . ASN A 1 103 ? 8.818 4.507 14.988 1.000 39.542 994 ASN A C 1
ATOM 544 O O . ASN A 1 103 ? 9.648 4.940 15.770 1.000 48.411 994 ASN A O 1
ATOM 549 N N . SER A 1 104 ? 9.126 3.602 14.053 1.000 39.191 995 SER A N 1
ATOM 550 C CA . SER A 1 104 ? 10.487 3.095 14.031 1.000 35.641 995 SER A CA 1
ATOM 551 C C . SER A 1 104 ? 11.482 4.118 13.453 1.000 36.150 995 SER A C 1
ATOM 552 O O . SER A 1 104 ? 12.651 4.106 13.808 1.000 29.195 995 SER A O 1
ATOM 555 N N . ASP A 1 105 ? 11.012 5.066 12.630 1.000 33.429 996 ASP A N 1
ATOM 556 C CA . ASP A 1 105 ? 11.819 6.187 12.153 1.000 32.885 996 ASP A CA 1
ATOM 557 C C . ASP A 1 105 ? 12.196 7.126 13.306 1.000 34.490 996 ASP A C 1
ATOM 558 O O . ASP A 1 105 ? 13.313 7.636 13.362 1.000 32.849 996 ASP A O 1
ATOM 563 N N . LEU A 1 106 ? 11.244 7.399 14.203 1.000 34.304 997 LEU A N 1
ATOM 564 C CA . LEU A 1 106 ? 11.529 8.197 15.383 1.000 36.028 997 LEU A CA 1
ATOM 565 C C . LEU A 1 106 ? 12.553 7.498 16.299 1.000 36.039 997 LEU A C 1
ATOM 566 O O . LEU A 1 106 ? 13.483 8.139 16.790 1.000 36.847 997 LEU A O 1
ATOM 571 N N . GLY A 1 107 ? 12.434 6.186 16.487 1.000 41.187 998 GLY A N 1
ATOM 572 C CA . GLY A 1 107 ? 13.409 5.443 17.280 1.000 39.816 998 GLY A CA 1
ATOM 573 C C . GLY A 1 107 ? 14.830 5.555 16.727 1.000 40.209 998 GLY A C 1
ATOM 574 O O . GLY A 1 107 ? 15.779 5.721 17.487 1.000 42.654 998 GLY A O 1
ATOM 575 N N . GLU A 1 108 ? 14.971 5.456 15.399 1.000 38.623 999 GLU A N 1
ATOM 576 C CA . GLU A 1 108 ? 16.249 5.629 14.720 1.000 37.075 999 GLU A CA 1
ATOM 577 C C . GLU A 1 108 ? 16.833 7.028 14.960 1.000 40.467 999 GLU A C 1
ATOM 578 O O . GLU A 1 108 ? 18.027 7.165 15.219 1.000 40.082 999 GLU A O 1
ATOM 584 N N . LEU A 1 109 ? 15.999 8.069 14.852 1.000 33.936 1000 LEU A N 1
ATOM 585 C CA . LEU A 1 109 ? 16.457 9.429 15.069 1.000 33.909 1000 LEU A CA 1
ATOM 586 C C . LEU A 1 109 ? 16.944 9.573 16.509 1.000 36.892 1000 LEU A C 1
ATOM 587 O O . LEU A 1 109 ? 17.973 10.203 16.734 1.000 38.826 1000 LEU A O 1
ATOM 592 N N . ILE A 1 110 ? 16.183 9.019 17.468 1.000 35.978 1001 ILE A N 1
ATOM 593 C CA . ILE A 1 110 ? 16.503 9.151 18.886 1.000 37.348 1001 ILE A CA 1
ATOM 594 C C . ILE A 1 110 ? 17.844 8.466 19.124 1.000 42.579 1001 ILE A C 1
ATOM 595 O O . ILE A 1 110 ? 18.731 9.079 19.706 1.000 46.628 1001 ILE A O 1
ATOM 600 N N . ASN A 1 111 ? 18.015 7.258 18.553 1.000 46.788 1002 ASN A N 1
ATOM 601 C CA . ASN A 1 111 ? 19.269 6.516 18.597 1.000 50.900 1002 ASN A CA 1
ATOM 602 C C . ASN A 1 111 ? 20.440 7.379 18.145 1.000 54.168 1002 ASN A C 1
ATOM 603 O O . ASN A 1 111 ? 21.445 7.434 18.857 1.000 54.206 1002 ASN A O 1
ATOM 608 N N . LYS A 1 112 ? 20.325 7.989 16.949 1.000 44.471 1003 LYS A N 1
ATOM 609 C CA . LYS A 1 112 ? 21.424 8.726 16.354 1.000 38.806 1003 LYS A CA 1
ATOM 610 C C . LYS A 1 112 ? 21.720 9.993 17.152 1.000 40.822 1003 LYS A C 1
ATOM 611 O O . LYS A 1 112 ? 22.873 10.402 17.227 1.000 46.828 1003 LYS A O 1
ATOM 617 N N . MET A 1 113 ? 20.673 10.613 17.713 1.000 45.528 1004 MET A N 1
ATOM 618 C CA . MET A 1 113 ? 20.816 11.765 18.598 1.000 46.759 1004 MET A CA 1
ATOM 619 C C . MET A 1 113 ? 21.597 11.389 19.872 1.000 53.559 1004 MET A C 1
ATOM 620 O O . MET A 1 113 ? 22.456 12.159 20.312 1.000 45.892 1004 MET A O 1
ATOM 625 N N . LYS A 1 114 ? 21.304 10.217 20.468 1.000 51.514 1005 LYS A N 1
ATOM 626 C CA . LYS A 1 114 ? 22.005 9.778 21.671 1.000 55.237 1005 LYS A CA 1
ATOM 627 C C . LYS A 1 114 ? 23.473 9.520 21.337 1.000 63.340 1005 LYS A C 1
ATOM 628 O O . LYS A 1 114 ? 24.351 9.829 22.139 1.000 70.892 1005 LYS A O 1
ATOM 634 N N . LEU A 1 115 ? 23.728 8.981 20.139 1.000 58.832 1006 LEU A N 1
ATOM 635 C CA . LEU A 1 115 ? 25.085 8.747 19.669 1.000 62.971 1006 LEU A CA 1
ATOM 636 C C . LEU A 1 115 ? 25.802 10.061 19.374 1.000 63.173 1006 LEU A C 1
ATOM 637 O O . LEU A 1 115 ? 27.000 10.154 19.617 1.000 65.672 1006 LEU A O 1
ATOM 642 N N . ALA A 1 116 ? 25.083 11.059 18.838 1.000 63.957 1007 ALA A N 1
ATOM 643 C CA . ALA A 1 116 ? 25.706 12.334 18.504 1.000 60.623 1007 ALA A CA 1
ATOM 644 C C . ALA A 1 116 ? 26.114 13.057 19.784 1.000 59.163 1007 ALA A C 1
ATOM 645 O O . ALA A 1 116 ? 27.108 13.779 19.800 1.000 56.923 1007 ALA A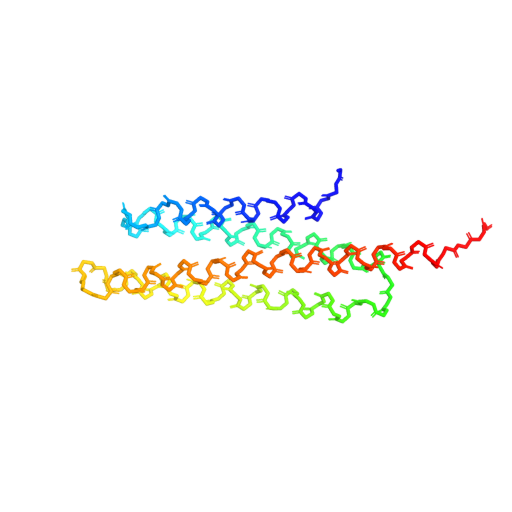 O 1
ATOM 647 N N . GLN A 1 117 ? 25.338 12.832 20.851 1.000 59.953 1008 GLN A N 1
ATOM 648 C CA . GLN A 1 117 ? 25.585 13.441 22.147 1.000 62.316 1008 GLN A CA 1
ATOM 649 C C . GLN A 1 117 ? 26.725 12.749 22.891 1.000 70.762 1008 GLN A C 1
ATOM 650 O O . GLN A 1 117 ? 27.360 13.365 23.748 1.000 78.438 1008 GLN A O 1
ATOM 656 N N . GLN A 1 118 ? 26.942 11.460 22.604 1.000 70.580 1009 GLN A N 1
ATOM 657 C CA . GLN A 1 118 ? 28.023 10.718 23.228 1.000 78.076 1009 GLN A CA 1
ATOM 658 C C . GLN A 1 118 ? 29.364 11.094 22.605 1.000 75.059 1009 GLN A C 1
ATOM 659 O O . GLN A 1 118 ? 30.369 11.180 23.301 1.000 82.232 1009 GLN A O 1
ATOM 665 N N . TYR A 1 119 ? 29.380 11.299 21.290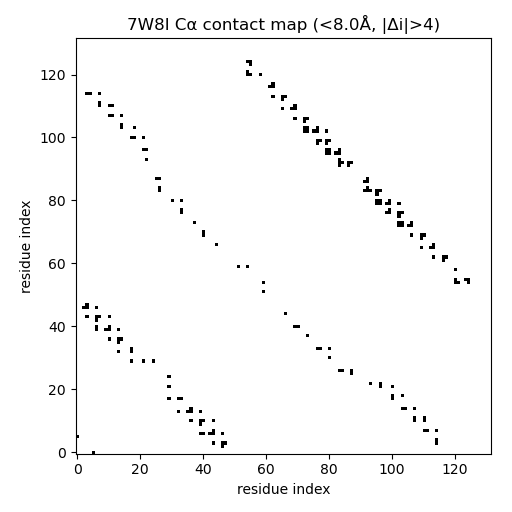 1.000 67.425 1010 TYR A N 1
ATOM 666 C CA . TYR A 1 119 ? 30.625 11.604 20.612 1.000 69.811 1010 TYR A CA 1
ATOM 667 C C . TYR A 1 119 ? 30.714 13.102 20.369 1.000 64.685 1010 TYR A C 1
ATOM 668 O O . TYR A 1 119 ? 31.297 13.536 19.376 1.000 77.003 1010 TYR A O 1
ATOM 677 N N . VAL A 1 120 ? 30.131 13.875 21.294 1.000 66.025 1011 VAL A N 1
ATOM 678 C CA . VAL A 1 120 ? 30.205 15.327 21.245 1.000 73.604 1011 VAL A CA 1
ATOM 679 C C . VAL A 1 120 ? 31.664 15.749 21.415 1.000 81.071 1011 VAL A C 1
ATOM 680 O O . VAL A 1 120 ? 32.393 15.167 22.215 1.000 77.322 1011 VAL A O 1
ATOM 684 N N . MET A 1 121 ? 32.081 16.740 20.619 1.000 90.000 1012 MET A N 1
ATOM 685 C CA . MET A 1 121 ? 33.406 17.342 20.694 1.000 103.044 1012 MET A CA 1
ATOM 686 C C . MET A 1 121 ? 34.467 16.366 20.178 1.000 104.877 1012 MET A C 1
ATOM 687 O O . MET A 1 121 ? 35.645 16.525 20.490 1.000 116.243 1012 MET A O 1
ATOM 692 N N . THR A 1 122 ? 34.047 15.369 19.379 1.000 100.819 1013 THR A N 1
ATOM 693 C CA . THR A 1 122 ? 34.964 14.428 18.741 1.000 90.509 1013 THR A CA 1
ATOM 694 C C . THR A 1 122 ? 34.858 14.536 17.220 1.000 94.199 1013 THR A C 1
ATOM 695 O O . THR A 1 122 ? 34.256 15.476 16.700 1.000 93.754 1013 THR A O 1
ATOM 699 N N . SER A 1 123 ? 35.455 13.562 16.518 1.000 103.336 1014 SER A N 1
ATOM 700 C CA . SER A 1 123 ? 35.439 13.522 15.061 1.000 106.917 1014 SER A CA 1
ATOM 701 C C . SER A 1 123 ? 34.387 12.533 14.550 1.000 98.925 1014 SER A C 1
ATOM 702 O O . SER A 1 123 ? 34.307 12.281 13.350 1.000 89.122 1014 SER A O 1
ATOM 705 N N . LEU A 1 124 ? 33.592 11.964 15.468 1.000 96.329 1015 LEU A N 1
ATOM 706 C CA . LEU A 1 124 ? 32.396 11.221 15.093 1.000 92.476 1015 LEU A CA 1
ATOM 707 C C . LEU A 1 124 ? 31.154 12.065 15.383 1.000 93.996 1015 LEU A C 1
ATOM 708 O O . LEU A 1 124 ? 30.033 11.576 15.251 1.000 88.668 1015 LEU A O 1
ATOM 713 N N . GLN A 1 125 ? 31.380 13.331 15.774 1.000 95.608 1016 GLN A N 1
ATOM 714 C CA . GLN A 1 125 ? 30.348 14.326 16.029 1.000 89.009 1016 GLN A CA 1
ATOM 715 C C . GLN A 1 125 ? 29.522 14.571 14.765 1.000 84.109 1016 GLN A C 1
ATOM 716 O O . GLN A 1 125 ? 28.321 14.309 14.766 1.000 77.903 1016 GLN A O 1
ATOM 722 N N . GLN A 1 126 ? 30.170 15.075 13.704 1.000 64.963 1017 GLN A N 1
ATOM 723 C CA . GLN A 1 126 ? 29.485 15.390 12.459 1.000 72.295 1017 GLN A CA 1
ATOM 724 C C . GLN A 1 126 ? 28.846 14.133 11.867 1.000 67.572 1017 GLN A C 1
ATOM 725 O O . GLN A 1 126 ? 27.682 14.162 11.482 1.000 69.789 1017 GLN A O 1
ATOM 731 N N . GLU A 1 127 ? 29.593 13.026 11.831 1.000 63.258 1018 GLU A N 1
ATOM 732 C CA . GLU A 1 127 ? 29.092 11.783 11.265 1.000 61.743 1018 GLU A CA 1
ATOM 733 C C . GLU A 1 127 ? 27.715 11.429 11.833 1.000 62.161 1018 GLU A C 1
ATOM 734 O O . GLU A 1 127 ? 26.809 11.089 11.075 1.000 52.532 1018 GLU A O 1
ATOM 740 N N . TYR A 1 128 ? 27.575 11.474 13.167 1.000 55.669 1019 TYR A N 1
ATOM 741 C CA . TYR A 1 128 ? 26.342 11.059 13.822 1.000 60.093 1019 TYR A CA 1
ATOM 742 C C . TYR A 1 128 ? 25.227 12.078 13.603 1.000 53.160 1019 TYR A C 1
ATOM 743 O O . TYR A 1 128 ? 24.073 11.683 13.521 1.000 50.364 1019 TYR A O 1
ATOM 752 N N . LYS A 1 129 ? 25.590 13.368 13.518 1.000 51.841 1020 LYS A N 1
ATOM 753 C CA . LYS A 1 129 ? 24.657 14.452 13.228 1.000 55.129 1020 LYS A CA 1
ATOM 754 C C . LYS A 1 129 ? 24.096 14.323 11.811 1.000 55.044 1020 LYS A C 1
ATOM 755 O O . LYS A 1 129 ? 22.930 14.662 11.582 1.000 45.567 1020 LYS A O 1
ATOM 761 N N . LYS A 1 130 ? 24.942 13.855 10.875 1.000 50.310 1021 LYS A N 1
ATOM 762 C CA . LYS A 1 130 ? 24.534 13.626 9.501 1.000 51.715 1021 LYS A CA 1
ATOM 763 C C . LYS A 1 130 ? 23.574 12.448 9.464 1.000 50.692 1021 LYS A C 1
ATOM 764 O O . LYS A 1 130 ? 22.658 12.436 8.659 1.000 58.185 1021 LYS A O 1
ATOM 770 N N . GLN A 1 131 ? 23.763 11.481 10.364 1.000 46.817 1022 GLN A N 1
ATOM 771 C CA . GLN A 1 131 ? 22.871 10.337 10.408 1.000 44.902 1022 GLN A CA 1
ATOM 772 C C . GLN A 1 131 ? 21.545 10.724 11.076 1.000 44.344 1022 GLN A C 1
ATOM 773 O O . GLN A 1 131 ? 20.499 10.165 10.760 1.000 44.716 1022 GLN A O 1
ATOM 779 N N . MET A 1 132 ? 21.583 11.654 12.033 1.000 43.726 1023 MET A N 1
ATOM 780 C CA . MET A 1 132 ? 20.340 12.194 12.564 1.000 46.916 1023 MET A CA 1
ATOM 781 C C . MET A 1 132 ? 19.526 12.810 11.430 1.000 38.916 1023 MET A C 1
ATOM 782 O O . MET A 1 132 ? 18.326 12.560 11.310 1.000 43.655 1023 MET A O 1
ATOM 787 N N . LEU A 1 133 ? 20.188 13.641 10.623 1.000 39.372 1024 LEU A N 1
ATOM 788 C CA . LEU A 1 133 ? 19.520 14.368 9.549 1.000 44.607 1024 LEU A CA 1
ATOM 789 C C . LEU A 1 133 ? 18.881 13.381 8.580 1.000 38.805 1024 LEU A C 1
ATOM 790 O O . LEU A 1 133 ? 17.722 13.543 8.196 1.000 41.292 1024 LEU A O 1
ATOM 795 N N . THR A 1 134 ? 19.631 12.334 8.228 1.000 34.806 1025 THR A N 1
ATOM 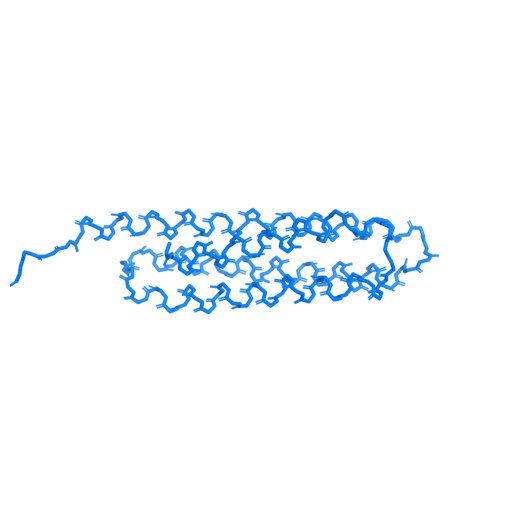796 C CA . THR A 1 134 ? 19.111 11.270 7.377 1.000 35.628 1025 THR A CA 1
ATOM 797 C C . THR A 1 134 ? 17.885 10.629 8.020 1.000 34.983 1025 THR A C 1
ATOM 798 O O . THR A 1 134 ? 16.923 10.324 7.326 1.000 34.713 1025 THR A O 1
ATOM 802 N N . ALA A 1 135 ? 17.939 10.370 9.333 1.000 34.644 1026 ALA A N 1
ATOM 803 C CA . ALA A 1 135 ? 16.817 9.687 9.967 1.000 33.518 1026 ALA A CA 1
ATOM 804 C C . ALA A 1 135 ? 15.597 10.615 9.980 1.000 31.745 1026 ALA A C 1
ATOM 805 O O . ALA A 1 135 ? 14.487 10.150 9.735 1.000 32.706 1026 ALA A O 1
ATOM 807 N N . ALA A 1 136 ? 15.836 11.915 10.234 1.000 28.443 1027 ALA A N 1
ATOM 808 C CA . ALA A 1 136 ? 14.754 12.909 10.221 1.000 32.397 1027 ALA A CA 1
ATOM 809 C C . ALA A 1 136 ? 14.138 13.018 8.820 1.000 31.731 1027 ALA A C 1
ATOM 810 O O . ALA A 1 136 ? 12.922 13.090 8.665 1.000 30.479 1027 ALA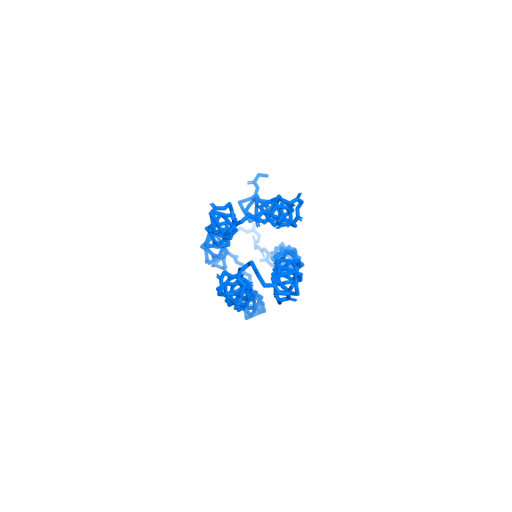 A O 1
ATOM 812 N N . HIS A 1 137 ? 14.977 13.021 7.778 1.000 34.059 1028 HIS A N 1
ATOM 813 C CA . HIS A 1 137 ? 14.449 13.162 6.429 1.000 32.547 1028 HIS A CA 1
ATOM 814 C C . HIS A 1 137 ? 13.534 11.976 6.101 1.000 33.452 1028 HIS A C 1
ATOM 815 O O . HIS A 1 137 ? 12.435 12.189 5.577 1.000 31.627 1028 HIS A O 1
ATOM 822 N N . ALA A 1 138 ? 13.979 10.739 6.416 1.000 30.584 1029 ALA A N 1
ATOM 823 C CA . ALA A 1 138 ? 13.176 9.521 6.298 1.000 32.006 1029 ALA A CA 1
ATOM 824 C C . ALA A 1 138 ? 11.825 9.630 7.023 1.000 28.343 1029 ALA A C 1
ATOM 825 O O . ALA A 1 138 ? 10.767 9.295 6.465 1.000 28.762 1029 ALA A O 1
ATOM 827 N N . LEU A 1 139 ? 11.853 10.088 8.280 1.000 29.997 1030 LEU A N 1
ATOM 828 C CA . LEU A 1 139 ? 10.629 10.379 9.038 1.000 27.966 1030 LEU A CA 1
ATOM 829 C C . LEU A 1 139 ? 9.712 11.318 8.236 1.000 30.364 1030 LEU A C 1
ATOM 830 O O . LEU A 1 139 ? 8.530 11.024 8.138 1.000 30.446 1030 LEU A O 1
ATOM 835 N N . ALA A 1 140 ? 10.231 12.408 7.632 1.000 25.502 1031 ALA A N 1
ATOM 836 C CA . ALA A 1 140 ? 9.360 13.323 6.881 1.000 29.831 1031 ALA A CA 1
ATOM 837 C C . ALA A 1 140 ? 8.755 12.648 5.646 1.000 29.221 1031 ALA A C 1
ATOM 838 O O . ALA A 1 140 ? 7.581 12.873 5.332 1.000 30.001 1031 ALA A O 1
ATOM 840 N N . VAL A 1 141 ? 9.563 11.857 4.916 1.000 29.781 1032 VAL A N 1
ATOM 841 C CA . VAL A 1 141 ? 9.099 11.168 3.719 1.000 29.671 1032 VAL A CA 1
ATOM 842 C C . VAL A 1 141 ? 7.989 10.185 4.096 1.000 31.449 1032 VAL A C 1
ATOM 843 O O . VAL A 1 141 ? 6.974 10.059 3.387 1.000 31.027 1032 VAL A O 1
ATOM 847 N N . ASP A 1 142 ? 8.196 9.482 5.218 1.000 29.996 1033 ASP A N 1
ATOM 848 C CA . ASP A 1 142 ? 7.230 8.510 5.714 1.000 30.922 1033 ASP A CA 1
ATOM 849 C C . ASP A 1 142 ? 5.962 9.206 6.224 1.000 28.742 1033 ASP A C 1
ATOM 850 O O . ASP A 1 142 ? 4.858 8.663 6.041 1.000 30.024 1033 ASP A O 1
ATOM 855 N N . ALA A 1 143 ? 6.071 10.423 6.770 1.000 29.090 1034 ALA A N 1
ATOM 856 C CA . ALA A 1 143 ? 4.831 11.128 7.132 1.000 28.032 1034 ALA A CA 1
ATOM 857 C C . ALA A 1 143 ? 4.001 11.478 5.883 1.000 32.347 1034 ALA A C 1
ATOM 858 O O . ALA A 1 143 ? 2.779 11.301 5.843 1.000 32.395 1034 ALA A O 1
ATOM 860 N N . LYS A 1 144 ? 4.681 11.914 4.817 1.000 35.397 1035 LYS A N 1
ATOM 861 C CA . LYS A 1 144 ? 4.025 12.235 3.548 1.000 38.431 1035 LYS A CA 1
ATOM 862 C C . LYS A 1 144 ? 3.384 11.008 2.922 1.000 36.474 1035 LYS A C 1
ATOM 863 O O . LYS A 1 144 ? 2.251 11.071 2.454 1.000 32.248 1035 LYS A O 1
ATOM 869 N N . ASN A 1 145 ? 4.112 9.889 2.916 1.000 32.033 1036 ASN A N 1
ATOM 870 C CA . ASN A 1 145 ? 3.541 8.646 2.432 1.000 35.120 1036 ASN A CA 1
ATOM 871 C C . ASN A 1 145 ? 2.272 8.268 3.216 1.000 32.113 1036 ASN A C 1
ATOM 872 O O . ASN A 1 145 ? 1.278 7.806 2.626 1.000 32.109 1036 ASN A O 1
ATOM 877 N N . LEU A 1 146 ? 2.300 8.428 4.547 1.000 27.026 1037 LEU A N 1
ATOM 878 C CA . LEU A 1 146 ? 1.122 8.089 5.343 1.000 30.024 1037 LEU A CA 1
ATOM 879 C C . LEU A 1 146 ? -0.068 8.976 4.950 1.000 29.957 1037 LEU A C 1
ATOM 880 O O . LEU A 1 146 ? -1.193 8.481 4.956 1.000 31.581 1037 LEU A O 1
ATOM 885 N N . LEU A 1 147 ? 0.175 10.262 4.633 1.000 31.570 1038 LEU A N 1
ATOM 886 C CA . LEU A 1 147 ? -0.873 11.192 4.200 1.000 29.375 1038 LEU A CA 1
ATOM 887 C C . LEU A 1 147 ? -1.479 10.692 2.886 1.000 31.582 1038 LEU A C 1
ATOM 888 O O . LEU A 1 147 ? -2.703 10.673 2.729 1.000 29.338 1038 LEU A O 1
ATOM 893 N N . ASP A 1 148 ? -0.601 10.221 1.979 1.000 33.203 1039 ASP A N 1
ATOM 894 C CA . ASP A 1 148 ? -0.984 9.696 0.671 1.000 35.442 1039 ASP A CA 1
ATOM 895 C C . ASP A 1 148 ? -1.914 8.500 0.818 1.000 34.288 1039 ASP A C 1
ATOM 896 O O . ASP A 1 148 ? -2.969 8.466 0.180 1.000 32.841 1039 ASP A O 1
ATOM 901 N N . VAL A 1 149 ? -1.525 7.558 1.697 1.000 32.087 1040 VAL A N 1
ATOM 902 C CA . VAL A 1 149 ? -2.292 6.350 1.995 1.000 32.832 1040 VAL A CA 1
ATOM 903 C C . VAL A 1 149 ? -3.662 6.706 2.569 1.000 29.589 1040 VAL A C 1
ATOM 904 O O . VAL A 1 149 ? -4.645 6.120 2.136 1.000 28.249 1040 VAL A O 1
ATOM 908 N N . ILE A 1 150 ? -3.740 7.675 3.493 1.000 28.550 1041 ILE A N 1
ATOM 909 C CA . ILE A 1 150 ? -5.023 8.074 4.076 1.000 30.364 1041 ILE A CA 1
ATOM 910 C C . ILE A 1 150 ? -5.850 8.807 3.017 1.000 30.136 1041 ILE A C 1
ATOM 911 O O . ILE A 1 150 ? -7.049 8.619 2.936 1.000 32.283 1041 ILE A O 1
ATOM 916 N N . ASP A 1 151 ? -5.201 9.610 2.177 1.000 28.562 1042 ASP A N 1
ATOM 917 C CA . ASP A 1 151 ? -5.922 10.325 1.128 1.000 31.550 1042 ASP A CA 1
ATOM 918 C C . ASP A 1 151 ? -6.596 9.370 0.130 1.000 30.304 1042 ASP A C 1
ATOM 919 O O . ASP A 1 151 ? -7.749 9.572 -0.228 1.000 31.555 1042 ASP A O 1
ATOM 924 N N . GLN A 1 152 ? -5.902 8.298 -0.280 1.000 33.566 1043 GLN A N 1
ATOM 925 C CA . GLN A 1 152 ? -6.490 7.282 -1.148 1.000 37.790 1043 GLN A CA 1
ATOM 926 C C . GLN A 1 152 ? -7.616 6.501 -0.455 1.000 38.268 1043 GLN A C 1
ATOM 927 O O . GLN A 1 152 ? -8.603 6.142 -1.107 1.000 36.112 1043 GLN A O 1
ATOM 933 N N . ALA A 1 153 ? -7.459 6.182 0.849 1.000 31.619 1044 ALA A N 1
ATOM 934 C CA . ALA A 1 153 ? -8.516 5.572 1.656 1.000 31.806 1044 ALA A CA 1
ATOM 935 C C . ALA A 1 153 ? -9.763 6.455 1.685 1.000 28.453 1044 ALA A C 1
ATOM 936 O O . ALA A 1 153 ? -10.886 5.968 1.559 1.000 32.229 1044 ALA A O 1
ATOM 938 N N . ARG A 1 154 ? -9.577 7.765 1.850 1.000 31.064 1045 ARG A N 1
ATOM 939 C CA . ARG A 1 154 ? -10.708 8.690 1.830 1.000 32.914 1045 ARG A CA 1
ATOM 940 C C . ARG A 1 154 ? -11.384 8.723 0.450 1.000 30.854 1045 ARG A C 1
ATOM 941 O O . ARG A 1 154 ? -12.595 8.874 0.379 1.000 31.968 1045 ARG A O 1
ATOM 949 N N . LEU A 1 155 ? -10.604 8.659 -0.636 1.000 31.032 1046 LEU A N 1
ATOM 950 C CA . LEU A 1 155 ? -11.188 8.619 -1.971 1.000 35.328 1046 LEU A CA 1
ATOM 951 C C . LEU A 1 155 ? -11.972 7.320 -2.130 1.000 38.019 1046 LEU A C 1
ATOM 952 O O . LEU A 1 155 ? -13.108 7.363 -2.593 1.000 41.122 1046 LEU A O 1
ATOM 957 N N . LYS A 1 156 ? -11.399 6.195 -1.672 1.000 39.201 1047 LYS A N 1
ATOM 958 C CA . LYS A 1 156 ? -12.072 4.903 -1.709 1.000 41.629 1047 LYS A CA 1
ATOM 959 C C . LYS A 1 156 ? -13.387 4.955 -0.929 1.000 40.209 1047 LYS A C 1
ATOM 960 O O . LYS A 1 156 ? -14.386 4.340 -1.312 1.000 38.591 1047 LYS A O 1
ATOM 966 N N . MET A 1 157 ? -13.394 5.728 0.160 1.000 39.216 1048 MET A N 1
ATOM 967 C CA . MET A 1 157 ? -14.560 5.820 1.018 1.000 40.166 1048 MET A CA 1
ATOM 968 C C . MET A 1 157 ? -15.712 6.545 0.308 1.000 44.631 1048 MET A C 1
ATOM 969 O O . MET A 1 157 ? -16.876 6.220 0.554 1.000 39.888 1048 MET A O 1
ATOM 974 N N . LEU A 1 158 ? -15.404 7.518 -0.569 1.000 38.321 1049 LEU A N 1
ATOM 975 C CA . LEU A 1 158 ? -16.447 8.202 -1.336 1.000 39.020 1049 LEU A CA 1
ATOM 976 C C . LEU A 1 158 ? -17.175 7.181 -2.208 1.000 40.383 1049 LEU A C 1
ATOM 977 O O . LEU A 1 158 ? -18.360 7.318 -2.492 1.000 38.313 1049 LEU A O 1
ATOM 982 N N . GLY A 1 159 ? -16.425 6.168 -2.648 1.000 41.197 1050 GLY A N 1
ATOM 983 C CA . GLY A 1 159 ? -16.910 5.135 -3.540 1.000 43.694 1050 GLY A CA 1
ATOM 984 C C . GLY A 1 159 ? -17.887 4.168 -2.877 1.000 52.053 1050 GLY A C 1
ATOM 985 O O . GLY A 1 159 ? -18.521 3.389 -3.579 1.000 57.868 1050 GLY A O 1
ATOM 986 N N . GLN A 1 160 ? -17.991 4.208 -1.541 1.000 54.589 1051 GLN A N 1
ATOM 987 C CA . GLN A 1 160 ? -18.836 3.277 -0.812 1.000 68.153 1051 GLN A CA 1
ATOM 988 C C . GLN A 1 160 ? -19.810 4.040 0.080 1.000 76.787 1051 GLN A C 1
ATOM 989 O O . GLN A 1 160 ? -19.814 3.812 1.281 1.000 80.577 1051 GLN A O 1
ATOM 995 N N . THR A 1 161 ? -20.610 4.955 -0.487 1.000 84.831 1052 THR A N 1
ATOM 996 C CA . THR A 1 161 ? -21.649 5.626 0.289 1.000 107.075 1052 THR A CA 1
ATOM 997 C C . THR A 1 161 ? -22.961 4.846 0.152 1.000 122.737 1052 THR A C 1
ATOM 998 O O . THR A 1 161 ? -22.955 3.763 -0.429 1.000 137.843 1052 THR A O 1
ATOM 1002 N N . ARG A 1 162 ? -24.071 5.386 0.686 1.000 122.111 1053 ARG A N 1
ATOM 1003 C CA . ARG A 1 162 ? -25.362 4.701 0.676 1.000 121.747 1053 ARG A CA 1
ATOM 1004 C C . ARG A 1 162 ? -26.500 5.717 0.515 1.000 124.678 1053 ARG A C 1
ATOM 1005 O O . ARG A 1 162 ? -26.474 6.747 1.187 1.000 129.052 1053 ARG A O 1
ATOM 1013 N N . PRO A 1 163 ? -27.531 5.472 -0.346 1.000 123.281 1054 PRO A N 1
ATOM 1014 C CA . PRO A 1 163 ? -28.501 6.509 -0.734 1.000 119.510 1054 PRO A CA 1
ATOM 1015 C C . PRO A 1 163 ? -29.195 7.314 0.375 1.000 124.087 1054 PRO A C 1
ATOM 1016 O O . PRO A 1 163 ? -29.158 8.541 0.331 1.000 123.208 1054 PRO A O 1
ATOM 1020 N N . HIS A 1 164 ? -29.833 6.629 1.341 1.000 122.712 1055 HIS A N 1
ATOM 1021 C CA . HIS A 1 164 ? -30.416 7.227 2.545 1.000 120.978 1055 HIS A CA 1
ATOM 1022 C C . HIS A 1 164 ? -31.100 6.132 3.384 1.000 113.060 1055 HIS A C 1
ATOM 1023 O O . HIS A 1 164 ? -32.264 6.345 3.806 1.000 95.478 1055 HIS A O 1
#

Organism: Homo sapiens (NCBI:txid9606)

Radius of gyration: 17.23 Å; Cα contacts (8 Å, |Δi|>4): 109; chains: 1; bounding box: 66×27×28 Å